Protein AF-A0A7V0JVZ4-F1 (afdb_monomer_lite)

Radius of gyration: 36.88 Å; chains: 1; bounding box: 82×74×101 Å

Foldseek 3Di:
DDDDDDDDPDDDDPDDDDPDDPPPDPCVVVVVVVVVVVVVVVCVVVVVVVVCCCVPPVVVVVVVVVVQQADPVGGNGCVSVVVQCPDQQAAQPVCVPPDDDDRHPPVVVVVCCVVVVCVVVVVVVVVVVVLVPDDPPVSVVVVVVVVVVVPPDPVVVD

Secondary structure (DSSP, 8-state):
--PPP--------------------THHHHHHHHHHHHHHHHHHHHHHHHHHHIIIIIHHHHHHHHHHTEETTEE-TTHHHHHHHH-TTT--TTTTTTSSSPS-HHHHHHHHHHHHHHHHHHHHHHHHHHHHHS-HHHHHHHHHHHHHHHHS-HHHH-

Structure (mmCIF, N/CA/C/O backbone):
data_AF-A0A7V0JVZ4-F1
#
_entry.id   AF-A0A7V0JVZ4-F1
#
loop_
_atom_site.group_PDB
_atom_site.id
_atom_site.type_symbol
_atom_site.label_atom_id
_atom_site.label_alt_id
_atom_site.label_comp_id
_atom_site.label_asym_id
_atom_site.label_entity_id
_atom_site.label_seq_id
_atom_site.pdbx_PDB_ins_code
_atom_site.Cartn_x
_atom_site.Cartn_y
_atom_site.Cartn_z
_atom_site.occupancy
_atom_site.B_iso_or_equiv
_atom_site.auth_seq_id
_atom_site.auth_comp_id
_atom_site.auth_asym_id
_atom_site.auth_atom_id
_atom_site.pdbx_PDB_model_num
ATOM 1 N N . MET A 1 1 ? -49.774 -48.752 69.240 1.00 48.88 1 MET A N 1
ATOM 2 C CA . MET A 1 1 ? -50.622 -49.301 68.158 1.00 48.88 1 MET A CA 1
ATOM 3 C C . MET A 1 1 ? -51.038 -48.189 67.201 1.00 48.88 1 MET A C 1
ATOM 5 O O . MET A 1 1 ? -51.925 -47.423 67.544 1.00 48.88 1 MET A O 1
ATOM 9 N N . ARG A 1 2 ? -50.388 -48.091 66.037 1.00 45.22 2 ARG A N 1
ATOM 10 C CA . ARG A 1 2 ? -50.986 -47.899 64.697 1.00 45.22 2 ARG A CA 1
ATOM 11 C C . ARG A 1 2 ? -49.843 -47.654 63.715 1.00 45.22 2 ARG A C 1
ATOM 13 O O . ARG A 1 2 ? -49.274 -46.575 63.644 1.00 45.22 2 ARG A O 1
ATOM 20 N N . SER A 1 3 ? -49.475 -48.732 63.043 1.00 49.38 3 SER A N 1
ATOM 21 C CA . SER A 1 3 ? -48.613 -48.772 61.874 1.00 49.38 3 SER A CA 1
ATOM 22 C C . SER A 1 3 ? -49.303 -48.070 60.703 1.00 49.38 3 SER A C 1
ATOM 24 O O . SER A 1 3 ? -50.450 -48.373 60.377 1.00 49.38 3 SER A O 1
ATOM 26 N N . SER A 1 4 ? -48.599 -47.145 60.060 1.00 59.34 4 SER A N 1
ATOM 27 C CA . SER A 1 4 ? -48.979 -46.597 58.757 1.00 59.34 4 SER A CA 1
ATOM 28 C C . SER A 1 4 ? -48.454 -47.531 57.666 1.00 59.34 4 SER A C 1
ATOM 30 O O . SER A 1 4 ? -47.242 -47.754 57.632 1.00 59.34 4 SER A O 1
ATOM 32 N N . PRO A 1 5 ? -49.277 -48.064 56.746 1.00 58.03 5 PRO A N 1
ATOM 33 C CA . PRO A 1 5 ? -48.745 -48.651 55.534 1.00 58.03 5 PRO A CA 1
ATOM 34 C C . PRO A 1 5 ? -48.637 -47.569 54.457 1.00 58.03 5 PRO A C 1
ATOM 36 O O . PRO A 1 5 ? -49.610 -46.906 54.093 1.00 58.03 5 PRO A O 1
ATOM 39 N N . ILE A 1 6 ? -47.420 -47.415 53.944 1.00 57.03 6 ILE A N 1
ATOM 40 C CA . ILE A 1 6 ? -47.119 -46.742 52.684 1.00 57.03 6 ILE A CA 1
ATOM 41 C C . ILE A 1 6 ? -47.899 -47.465 51.580 1.00 57.03 6 ILE A C 1
ATOM 43 O O . ILE A 1 6 ? -47.650 -48.637 51.302 1.00 57.03 6 ILE A O 1
ATOM 47 N N . ARG A 1 7 ? -48.859 -46.775 50.959 1.00 54.94 7 ARG A N 1
ATOM 48 C CA . ARG A 1 7 ? -49.568 -47.276 49.779 1.00 54.94 7 ARG A CA 1
ATOM 49 C C . ARG A 1 7 ? -48.794 -46.856 48.536 1.00 54.94 7 ARG A C 1
ATOM 51 O O . ARG A 1 7 ? -48.915 -45.726 48.076 1.00 54.94 7 ARG A O 1
ATOM 58 N N . ALA A 1 8 ? -47.991 -47.778 48.020 1.00 56.44 8 ALA A N 1
ATOM 59 C CA . ALA A 1 8 ? -47.482 -47.711 46.661 1.00 56.44 8 ALA A CA 1
ATOM 60 C C . ALA A 1 8 ? -48.662 -47.900 45.693 1.00 56.44 8 ALA A C 1
ATOM 62 O O . ALA A 1 8 ? -49.255 -48.976 45.641 1.00 56.44 8 ALA A O 1
ATOM 63 N N . ASP A 1 9 ? -49.020 -46.849 44.960 1.00 50.59 9 ASP A N 1
ATOM 64 C CA . ASP A 1 9 ? -49.838 -46.964 43.755 1.00 50.59 9 ASP A CA 1
ATOM 65 C C . ASP A 1 9 ? -48.896 -46.998 42.555 1.00 50.59 9 ASP A C 1
ATOM 67 O O . ASP A 1 9 ? -48.356 -45.984 42.116 1.00 50.59 9 ASP A O 1
ATOM 71 N N . ASN A 1 10 ? -48.635 -48.211 42.089 1.00 55.97 10 ASN A N 1
ATOM 72 C CA . ASN A 1 10 ? -47.976 -48.464 40.827 1.00 55.97 10 ASN A CA 1
ATOM 73 C C . ASN A 1 10 ? -48.519 -49.796 40.321 1.00 55.97 10 ASN A C 1
ATOM 75 O O . ASN A 1 10 ? -48.003 -50.833 40.712 1.00 55.97 10 ASN A O 1
ATOM 79 N N . THR A 1 11 ? -49.584 -49.762 39.515 1.00 55.91 11 THR A N 1
ATOM 80 C CA . THR A 1 11 ? -49.761 -50.617 38.322 1.00 55.91 11 THR A CA 1
ATOM 81 C C . THR A 1 11 ? -51.180 -50.492 37.781 1.00 55.91 11 THR A C 1
ATOM 83 O O . THR A 1 11 ? -52.103 -51.187 38.195 1.00 55.91 11 THR A O 1
ATOM 86 N N . GLY A 1 12 ? -51.325 -49.641 36.772 1.00 46.97 12 GLY A N 1
ATOM 87 C CA . GLY A 1 12 ? -52.496 -49.575 35.908 1.00 46.97 12 GLY A CA 1
ATOM 88 C C . GLY A 1 12 ? -52.038 -49.285 34.490 1.00 46.97 12 GLY A C 1
ATOM 89 O O . GLY A 1 12 ? -52.200 -48.177 33.989 1.00 46.97 12 GLY A O 1
ATOM 90 N N . ILE A 1 13 ? -51.385 -50.276 33.879 1.00 55.19 13 ILE A N 1
ATOM 91 C CA . ILE A 1 13 ? -50.879 -50.263 32.506 1.00 55.19 13 ILE A CA 1
ATOM 92 C C . ILE A 1 13 ? -52.021 -49.894 31.548 1.00 55.19 13 ILE A C 1
ATOM 94 O O . ILE A 1 13 ? -52.821 -50.737 31.143 1.00 55.19 13 ILE A O 1
ATOM 98 N N . ARG A 1 14 ? -52.083 -48.620 31.143 1.00 51.41 14 ARG A N 1
ATOM 99 C CA . ARG A 1 14 ? -52.883 -48.191 29.993 1.00 51.41 14 ARG A CA 1
ATOM 100 C C . ARG A 1 14 ? -52.130 -48.528 28.712 1.00 51.41 14 ARG A C 1
ATOM 102 O O . ARG A 1 14 ? -51.315 -47.770 28.194 1.00 51.41 14 ARG A O 1
ATOM 109 N N . LYS A 1 15 ? -52.431 -49.735 28.246 1.00 57.62 15 LYS A N 1
ATOM 110 C CA . LYS A 1 15 ? -52.206 -50.272 26.906 1.00 57.62 15 LYS A CA 1
ATOM 111 C C . LYS A 1 15 ? -52.746 -49.293 25.852 1.00 57.62 15 LYS A C 1
ATOM 113 O O . LYS A 1 15 ? -53.913 -48.919 25.906 1.00 57.62 15 LYS A O 1
ATOM 118 N N . GLY A 1 16 ? -51.898 -48.935 24.886 1.00 52.81 16 GLY A N 1
ATOM 119 C CA . GLY A 1 16 ? -52.304 -48.299 23.629 1.00 52.81 16 GLY A CA 1
ATOM 120 C C . GLY A 1 16 ? -51.728 -46.903 23.385 1.00 52.81 16 GLY A C 1
ATOM 121 O O . GLY A 1 16 ? -52.445 -45.915 23.489 1.00 52.81 16 GLY A O 1
ATOM 122 N N . ARG A 1 17 ? -50.464 -46.815 22.950 1.00 51.16 17 ARG A N 1
ATOM 123 C CA . ARG A 1 17 ? -50.066 -45.745 22.022 1.00 51.16 17 ARG A CA 1
ATOM 124 C C . ARG A 1 17 ? -49.886 -46.364 20.641 1.00 51.16 17 ARG A C 1
ATOM 126 O O . ARG A 1 17 ? -49.053 -47.264 20.507 1.00 51.16 17 ARG A O 1
ATOM 133 N N . PRO A 1 18 ? -50.664 -45.945 19.632 1.00 49.75 18 PRO A N 1
ATOM 134 C CA . PRO A 1 18 ? -50.449 -46.410 18.280 1.00 49.75 18 PRO A CA 1
ATOM 135 C C . PRO A 1 18 ? -49.067 -45.963 17.804 1.00 49.75 18 PRO A C 1
ATOM 137 O O . PRO A 1 18 ? -48.603 -44.856 18.080 1.00 49.75 18 PRO A O 1
ATOM 140 N N . ARG 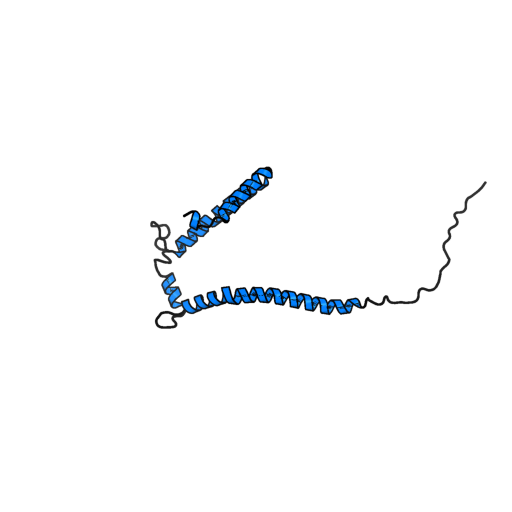A 1 19 ? -48.429 -46.878 17.078 1.00 58.69 19 ARG A N 1
ATOM 141 C CA . ARG A 1 19 ? -47.305 -46.632 16.185 1.00 58.69 19 ARG A CA 1
ATOM 142 C C . ARG A 1 19 ? -47.684 -45.489 15.241 1.00 58.69 19 ARG A C 1
ATOM 144 O O . ARG A 1 19 ? -48.387 -45.702 14.263 1.00 58.69 19 ARG A O 1
ATOM 151 N N . GLY A 1 20 ? -47.237 -44.285 15.558 1.00 50.31 20 GLY A N 1
ATOM 152 C CA . GLY A 1 20 ? -47.281 -43.135 14.669 1.00 50.31 20 GLY A CA 1
ATOM 153 C C . GLY A 1 20 ? -45.868 -42.602 14.573 1.00 50.31 20 GLY A C 1
ATOM 154 O O . GLY A 1 20 ? -45.421 -41.896 15.474 1.00 50.31 20 GLY A O 1
ATOM 155 N N . GLY A 1 21 ? -45.139 -42.989 13.524 1.00 54.34 21 GLY A N 1
ATOM 156 C CA . GLY A 1 21 ? -43.925 -42.270 13.162 1.00 54.34 21 GLY A CA 1
ATOM 157 C C . GLY A 1 21 ? -44.297 -40.800 13.020 1.00 54.34 21 GLY A C 1
ATOM 158 O O . GLY A 1 21 ? -45.252 -40.488 12.307 1.00 54.34 21 GLY A O 1
ATOM 159 N N . LEU A 1 22 ? -43.606 -39.919 13.750 1.00 64.69 22 LEU A N 1
ATOM 160 C CA . LEU A 1 22 ? -43.782 -38.481 13.583 1.00 64.69 22 LEU A CA 1
ATOM 161 C C . LEU A 1 22 ? -43.690 -38.180 12.079 1.00 64.69 22 LEU A C 1
ATOM 163 O O . LEU A 1 22 ? -42.663 -38.518 11.478 1.00 64.69 22 LEU A O 1
ATOM 167 N N . PRO A 1 23 ? -44.708 -37.569 11.449 1.00 58.31 23 PRO A N 1
ATOM 168 C CA . PRO A 1 23 ? -44.543 -37.098 10.091 1.00 58.31 23 PRO A CA 1
ATOM 169 C C . PRO A 1 23 ? -43.473 -36.013 10.159 1.00 58.31 23 PRO A C 1
ATOM 171 O O . PRO A 1 23 ? -43.669 -34.963 10.772 1.00 58.31 23 PRO A O 1
ATOM 174 N N . LEU A 1 24 ? -42.300 -36.301 9.594 1.00 66.62 24 LEU A N 1
ATOM 175 C CA . LEU A 1 24 ? -41.255 -35.301 9.433 1.00 66.62 24 LEU A CA 1
ATOM 176 C C . LEU A 1 24 ? -41.896 -34.068 8.772 1.00 66.62 24 LEU A C 1
ATOM 178 O O . LEU A 1 24 ? -42.562 -34.218 7.742 1.00 66.62 24 LEU A O 1
ATOM 182 N N . PRO A 1 25 ? -41.748 -32.864 9.351 1.00 66.00 25 PRO A N 1
ATOM 183 C CA . PRO A 1 25 ? -42.461 -31.688 8.884 1.00 66.00 25 PRO A CA 1
ATOM 184 C C . PRO A 1 25 ? -42.164 -31.414 7.405 1.00 66.00 25 PRO A C 1
ATOM 186 O O . PRO A 1 25 ? -41.008 -31.460 6.960 1.00 66.00 25 PRO A O 1
ATOM 189 N N . PHE A 1 26 ? -43.213 -31.082 6.645 1.00 59.09 26 PHE A N 1
ATOM 190 C CA . PHE A 1 26 ? -43.148 -30.804 5.202 1.00 59.09 26 PHE A CA 1
ATOM 191 C C . PHE A 1 26 ? -42.146 -29.681 4.842 1.00 59.09 26 PHE A C 1
ATOM 193 O O . PHE A 1 26 ? -41.631 -29.622 3.724 1.00 59.09 26 PHE A O 1
ATOM 200 N N . TRP A 1 27 ? -41.796 -28.845 5.824 1.00 57.00 27 TRP A N 1
ATOM 201 C CA . TRP A 1 27 ? -40.790 -27.782 5.761 1.00 57.00 27 TRP A CA 1
ATOM 202 C C . TRP A 1 27 ? -39.379 -28.260 5.379 1.00 57.00 27 TRP A C 1
ATOM 204 O O . TRP A 1 27 ? -38.564 -27.475 4.891 1.00 57.00 27 TRP A O 1
ATOM 214 N N . THR A 1 28 ? -39.070 -29.550 5.535 1.00 60.72 28 THR A N 1
ATOM 215 C CA . THR A 1 28 ? -37.755 -30.105 5.164 1.00 60.72 28 THR A CA 1
ATOM 216 C C . THR A 1 28 ? -37.473 -30.053 3.655 1.00 60.72 28 THR A C 1
ATOM 218 O O . THR A 1 28 ? -36.306 -29.978 3.265 1.00 60.72 28 THR A O 1
ATOM 221 N N . ARG A 1 29 ? -38.507 -29.999 2.795 1.00 55.62 29 ARG A N 1
ATOM 222 C CA . ARG A 1 29 ? -38.338 -29.841 1.333 1.00 55.62 29 ARG A CA 1
ATOM 223 C C . ARG A 1 29 ? -38.170 -28.385 0.890 1.00 55.62 29 ARG A C 1
ATOM 225 O O . ARG A 1 29 ? -37.417 -28.131 -0.048 1.00 55.62 29 ARG A O 1
ATOM 232 N N . LEU A 1 30 ? -38.780 -27.427 1.590 1.00 56.09 30 LEU A N 1
ATOM 233 C CA . LEU A 1 30 ? -38.636 -25.988 1.302 1.00 56.09 30 LEU A CA 1
ATOM 234 C C . LEU A 1 30 ? -37.228 -25.461 1.631 1.00 56.09 30 LEU A C 1
ATOM 236 O O . LEU A 1 30 ? -36.723 -24.559 0.967 1.00 56.09 30 LEU A O 1
ATOM 240 N N . ARG A 1 31 ? -36.533 -26.103 2.575 1.00 57.25 31 ARG A N 1
ATOM 241 C CA . ARG A 1 31 ? -35.189 -25.706 3.023 1.00 57.25 31 ARG A CA 1
ATOM 242 C C . ARG A 1 31 ? -34.071 -25.948 1.992 1.00 57.25 31 ARG A C 1
ATOM 244 O O . ARG A 1 31 ? -32.999 -25.360 2.114 1.00 57.25 31 ARG A O 1
ATOM 251 N N . ARG A 1 32 ? -34.281 -26.805 0.979 1.00 58.09 32 ARG A N 1
ATOM 252 C CA . ARG A 1 32 ? -33.296 -27.025 -0.107 1.00 58.09 32 ARG A CA 1
ATOM 253 C C . ARG A 1 32 ? -33.371 -25.973 -1.218 1.00 58.09 32 ARG A C 1
ATOM 255 O O . ARG A 1 32 ? -32.325 -25.661 -1.779 1.00 58.09 32 ARG A O 1
ATOM 262 N N . ARG A 1 33 ? -34.560 -25.437 -1.535 1.00 56.34 33 ARG A N 1
ATOM 263 C CA . ARG A 1 33 ? -34.705 -24.318 -2.490 1.00 56.34 33 ARG A CA 1
ATOM 264 C C . ARG A 1 33 ? -34.217 -23.009 -1.878 1.00 56.34 33 ARG A C 1
ATOM 266 O O . ARG A 1 33 ? -33.361 -22.379 -2.483 1.00 56.34 33 ARG A O 1
ATOM 273 N N . ALA A 1 34 ? -34.629 -22.719 -0.642 1.00 61.09 34 ALA A N 1
ATOM 274 C CA . ALA A 1 34 ? -34.194 -21.528 0.091 1.00 61.09 34 ALA A CA 1
ATOM 275 C C . ALA A 1 34 ? -32.659 -21.409 0.159 1.00 61.09 34 ALA A C 1
ATOM 277 O O . ALA A 1 34 ? -32.101 -20.375 -0.177 1.00 61.09 34 ALA A O 1
ATOM 278 N N . ARG A 1 35 ? -31.951 -22.512 0.448 1.00 66.62 35 ARG A N 1
ATOM 279 C CA . ARG A 1 35 ? -30.481 -22.504 0.484 1.00 66.62 35 ARG A CA 1
ATOM 280 C C . ARG A 1 35 ? -29.857 -22.196 -0.884 1.00 66.62 35 ARG A C 1
ATOM 282 O O . ARG A 1 35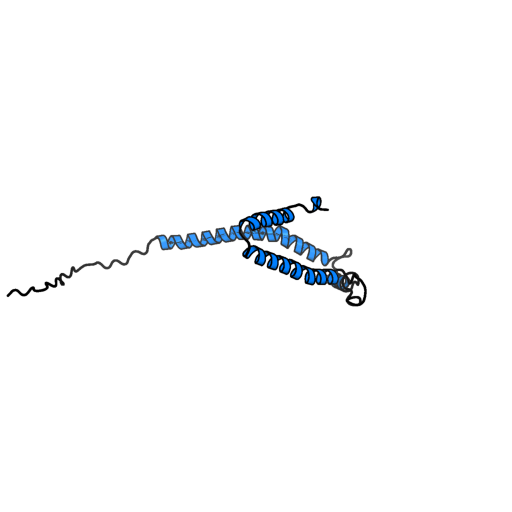 ? -28.871 -21.480 -0.946 1.00 66.62 35 ARG A O 1
ATOM 289 N N . LYS A 1 36 ? -30.394 -22.739 -1.986 1.00 70.62 36 LYS A N 1
ATOM 290 C CA . LYS A 1 36 ? -29.870 -22.457 -3.337 1.00 70.62 36 LYS A CA 1
ATOM 291 C C . LYS A 1 36 ? -30.121 -21.006 -3.750 1.00 70.62 36 LYS A C 1
ATOM 293 O O . LYS A 1 36 ? -29.243 -20.407 -4.355 1.00 70.62 36 LYS A O 1
ATOM 298 N N . GLU A 1 37 ? -31.281 -20.455 -3.408 1.00 78.62 37 GLU A N 1
ATOM 299 C CA . GLU A 1 37 ? -31.631 -19.056 -3.681 1.00 78.62 37 GLU A CA 1
ATOM 300 C C . GLU A 1 37 ? -30.742 -18.085 -2.891 1.00 78.62 37 GLU A C 1
ATOM 302 O O . GLU A 1 37 ? -30.236 -17.125 -3.467 1.00 78.62 37 GLU A O 1
ATOM 307 N N . GLU A 1 38 ? -30.443 -18.391 -1.625 1.00 80.62 38 GLU A N 1
ATOM 308 C CA . GLU A 1 38 ? -29.476 -17.642 -0.807 1.00 80.62 38 GLU A CA 1
ATOM 309 C C . GLU A 1 38 ? -28.072 -17.633 -1.435 1.00 80.62 38 GLU A C 1
ATOM 311 O O . GLU A 1 38 ? -27.440 -16.581 -1.525 1.00 80.62 38 GLU A O 1
ATOM 316 N N . TRP A 1 39 ? -27.591 -18.783 -1.926 1.00 85.62 39 TRP A N 1
ATOM 317 C CA . TRP A 1 39 ? -26.298 -18.858 -2.616 1.00 85.62 39 TRP A CA 1
ATOM 318 C C . TRP A 1 39 ? -26.294 -18.058 -3.919 1.00 85.62 39 TRP A C 1
ATOM 320 O O . TRP A 1 39 ? -25.328 -17.351 -4.186 1.00 85.62 39 TRP A O 1
ATOM 330 N N . VAL A 1 40 ? -27.362 -18.126 -4.717 1.00 89.00 40 VAL A N 1
ATOM 331 C CA . VAL A 1 40 ? -27.466 -17.353 -5.965 1.00 89.00 40 VAL A CA 1
ATOM 332 C C . VAL A 1 40 ? -27.474 -15.853 -5.679 1.00 89.00 40 VAL A C 1
ATOM 334 O O . VAL A 1 40 ? -26.760 -15.115 -6.351 1.00 89.00 40 VAL A O 1
ATOM 337 N N . ALA A 1 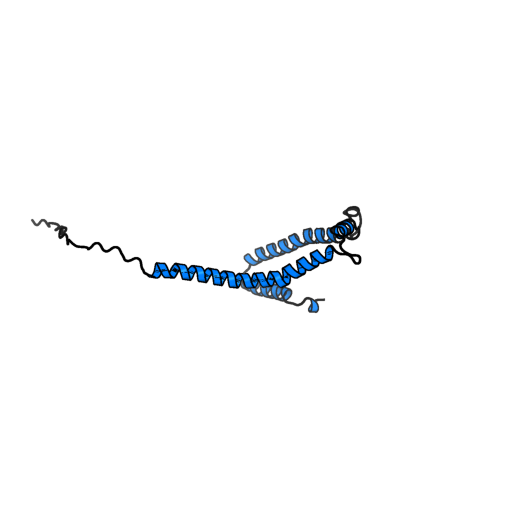41 ? -28.209 -15.400 -4.661 1.00 88.75 41 ALA A N 1
ATOM 338 C CA . ALA A 1 41 ? -28.219 -13.997 -4.255 1.00 88.75 41 ALA A CA 1
ATOM 339 C C . ALA A 1 41 ? -26.840 -13.529 -3.755 1.00 88.75 41 ALA A C 1
ATOM 341 O O . ALA A 1 41 ? -26.362 -12.471 -4.165 1.00 88.75 41 ALA A O 1
ATOM 342 N N . ALA A 1 42 ? -26.164 -14.339 -2.933 1.00 90.00 42 ALA A N 1
ATOM 343 C CA . ALA A 1 42 ? -24.812 -14.047 -2.458 1.00 90.00 42 ALA A CA 1
ATOM 344 C C . ALA A 1 42 ? -23.799 -13.976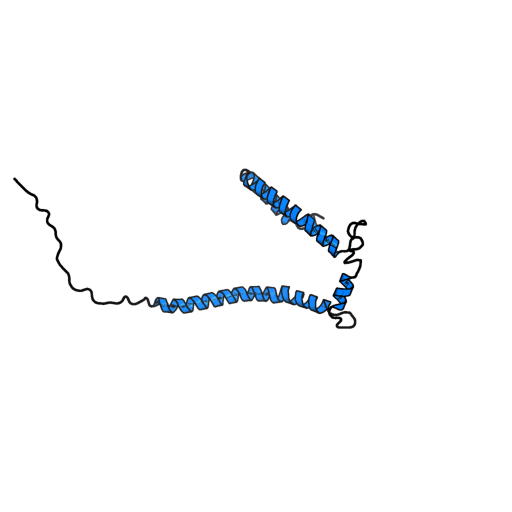 -3.612 1.00 90.00 42 ALA A C 1
ATOM 346 O O . ALA A 1 42 ? -23.002 -13.039 -3.678 1.00 90.00 42 ALA A O 1
ATOM 347 N N . PHE A 1 43 ? -23.857 -14.922 -4.555 1.00 94.12 43 PHE A N 1
ATOM 348 C CA . PHE A 1 43 ? -23.001 -14.909 -5.740 1.00 94.12 43 PHE A CA 1
ATOM 349 C C . PHE A 1 43 ? -23.325 -13.753 -6.679 1.00 94.12 43 PHE A C 1
ATOM 351 O O . PHE A 1 43 ? -22.394 -13.179 -7.220 1.00 94.12 43 PHE A O 1
ATOM 358 N N . ALA A 1 44 ? -24.590 -13.370 -6.857 1.00 93.06 44 ALA A N 1
ATOM 359 C CA . ALA A 1 44 ? -24.958 -12.221 -7.684 1.00 93.06 44 ALA A CA 1
ATOM 360 C C . ALA A 1 44 ? -24.423 -10.906 -7.094 1.00 93.06 44 ALA A C 1
ATOM 362 O O . ALA A 1 44 ? -23.849 -10.090 -7.816 1.00 93.06 44 ALA A O 1
ATOM 363 N N . PHE A 1 45 ? -24.544 -10.728 -5.775 1.00 93.50 45 PHE A N 1
ATOM 364 C CA . PHE A 1 45 ? -24.002 -9.563 -5.074 1.00 93.50 45 PHE A CA 1
ATOM 365 C C . PHE A 1 45 ? -22.468 -9.516 -5.145 1.00 93.50 45 PHE A C 1
ATOM 367 O O . PHE A 1 45 ? -21.886 -8.485 -5.484 1.00 93.50 45 PHE A O 1
ATOM 374 N N . LEU A 1 46 ? -21.809 -10.652 -4.895 1.00 95.69 46 LEU A N 1
ATOM 375 C CA . LEU A 1 46 ? -20.356 -10.768 -4.999 1.00 95.69 46 LEU A CA 1
ATOM 376 C C . LEU A 1 46 ? -19.871 -10.565 -6.441 1.00 95.69 46 LEU A C 1
ATOM 378 O O . LEU A 1 46 ? -18.891 -9.860 -6.663 1.00 95.69 46 LEU A O 1
ATOM 382 N N . ALA A 1 47 ? -20.562 -11.151 -7.420 1.00 95.44 47 ALA A N 1
ATOM 383 C CA . ALA A 1 47 ? -20.225 -11.051 -8.834 1.00 95.44 47 ALA A CA 1
ATOM 384 C C . ALA A 1 47 ? -20.297 -9.609 -9.325 1.00 95.44 47 ALA A C 1
ATOM 386 O O . ALA A 1 47 ? -19.431 -9.212 -10.094 1.00 95.44 47 ALA A O 1
ATOM 387 N N . LEU A 1 48 ? -21.259 -8.807 -8.854 1.00 94.75 48 LEU A N 1
ATOM 388 C CA . LEU A 1 48 ? -21.315 -7.386 -9.192 1.00 94.75 48 LEU A CA 1
ATOM 389 C C . LEU A 1 48 ? -20.070 -6.641 -8.688 1.00 94.75 48 LEU A C 1
ATOM 391 O O . LEU A 1 48 ? -19.444 -5.909 -9.452 1.00 94.75 48 LEU A O 1
ATOM 395 N N . GLY A 1 49 ? -19.667 -6.871 -7.434 1.00 95.25 49 GLY A N 1
ATOM 396 C CA . GLY A 1 49 ? -18.442 -6.288 -6.878 1.00 95.25 49 GLY A CA 1
ATOM 397 C C . GLY A 1 49 ? -17.185 -6.737 -7.630 1.00 95.25 49 GLY A C 1
ATOM 398 O O . GLY A 1 49 ? -16.355 -5.910 -8.007 1.00 95.25 49 GLY A O 1
ATOM 399 N N . LEU A 1 50 ? -17.071 -8.036 -7.919 1.00 96.69 50 LEU A N 1
ATOM 400 C CA . LEU A 1 50 ? -15.957 -8.584 -8.695 1.00 96.69 50 LEU A CA 1
ATOM 401 C C . LEU A 1 50 ? -15.932 -8.055 -10.127 1.00 96.69 50 LEU A C 1
ATOM 403 O O . LEU A 1 50 ? -14.852 -7.794 -10.644 1.00 96.69 50 LEU A O 1
ATOM 407 N N . LEU A 1 51 ? -17.090 -7.876 -10.759 1.00 97.00 51 LEU A N 1
ATOM 408 C CA . LEU A 1 51 ? -17.197 -7.334 -12.109 1.00 97.00 51 LEU A CA 1
ATOM 409 C C . LEU A 1 51 ? -16.704 -5.889 -12.149 1.00 97.00 51 LEU A C 1
ATOM 411 O O . LEU A 1 51 ? -15.940 -5.535 -13.044 1.00 97.00 51 LEU A O 1
ATOM 415 N N . LEU A 1 52 ? -17.070 -5.073 -11.156 1.00 96.06 52 LEU A N 1
ATOM 416 C CA . LEU A 1 52 ? -16.563 -3.706 -11.044 1.00 96.06 52 LEU A CA 1
ATOM 417 C C . LEU A 1 52 ? -15.045 -3.685 -10.829 1.00 96.06 52 LEU A C 1
ATOM 419 O O . LEU A 1 52 ? -14.348 -2.941 -11.515 1.00 96.06 52 LEU A O 1
ATOM 423 N N . ILE A 1 53 ? -14.511 -4.534 -9.946 1.00 96.88 53 ILE A N 1
ATOM 424 C CA . ILE A 1 53 ? -13.056 -4.657 -9.744 1.00 96.88 53 ILE A CA 1
ATOM 425 C C . ILE A 1 53 ? -12.370 -5.111 -11.039 1.00 96.88 53 ILE A C 1
ATOM 427 O O . ILE A 1 53 ? -11.356 -4.541 -11.441 1.00 96.88 53 ILE A O 1
ATOM 431 N N . ALA A 1 54 ? -12.926 -6.106 -11.726 1.00 96.69 54 ALA A N 1
ATOM 432 C CA . ALA A 1 54 ? -12.374 -6.615 -12.972 1.00 96.69 54 ALA A CA 1
ATOM 433 C C . ALA A 1 54 ? -12.332 -5.527 -14.056 1.00 96.69 54 ALA A C 1
ATOM 435 O O . ALA A 1 54 ? -11.320 -5.383 -14.739 1.00 96.69 54 ALA A O 1
ATOM 436 N N . LEU A 1 55 ? -13.394 -4.730 -14.180 1.00 97.06 55 LEU A N 1
ATOM 437 C CA . LEU A 1 55 ? -13.520 -3.709 -15.218 1.00 97.06 55 LEU A CA 1
ATOM 438 C C . LEU A 1 55 ? -12.710 -2.439 -14.926 1.00 97.06 55 LEU A C 1
ATOM 440 O O . LEU A 1 55 ? -12.119 -1.870 -15.838 1.00 97.06 55 LEU A O 1
ATOM 444 N N . PHE A 1 56 ? -12.675 -1.983 -13.673 1.00 96.38 56 PHE A N 1
ATOM 445 C CA . PHE A 1 56 ? -12.064 -0.696 -13.320 1.00 96.38 56 PHE A CA 1
ATOM 446 C C . PHE A 1 56 ? -10.662 -0.804 -12.729 1.00 96.38 56 PHE A C 1
ATOM 448 O O . PHE A 1 56 ? -9.932 0.181 -12.742 1.00 96.38 56 PHE A O 1
ATOM 455 N N . VAL A 1 57 ? -10.267 -1.972 -12.224 1.00 95.69 57 VAL A N 1
ATOM 456 C CA . VAL A 1 57 ? -8.934 -2.181 -11.644 1.00 95.69 57 VAL A CA 1
ATOM 457 C C . VAL A 1 57 ? -8.137 -3.138 -12.516 1.00 95.69 57 VAL A C 1
ATOM 459 O O . VAL A 1 57 ? -7.111 -2.758 -13.071 1.00 95.69 57 VAL A O 1
ATOM 462 N N . ILE A 1 58 ? -8.631 -4.363 -12.709 1.00 96.31 58 ILE A N 1
ATOM 463 C CA . ILE A 1 58 ? -7.855 -5.405 -13.395 1.00 96.31 58 ILE A CA 1
ATOM 464 C C . ILE A 1 58 ? -7.655 -5.068 -14.873 1.00 96.31 58 ILE A C 1
ATOM 466 O O . ILE A 1 58 ? -6.531 -5.147 -15.362 1.00 96.31 58 ILE A O 1
ATOM 470 N N . TRP A 1 59 ? -8.704 -4.647 -15.582 1.00 95.44 59 TRP A N 1
ATOM 471 C CA . TRP A 1 59 ? -8.614 -4.285 -16.996 1.00 95.44 59 TRP A CA 1
ATOM 472 C C . TRP A 1 59 ? -7.575 -3.185 -17.281 1.00 95.44 59 TRP A C 1
ATOM 474 O O . TRP A 1 59 ? -6.681 -3.435 -18.095 1.00 95.44 59 TRP A O 1
ATOM 484 N N . PRO A 1 60 ? -7.598 -2.000 -16.628 1.00 95.06 60 PRO A N 1
ATOM 485 C CA . PRO A 1 60 ? -6.558 -1.001 -16.856 1.00 95.06 60 PRO A CA 1
ATOM 486 C C . PRO A 1 60 ? -5.174 -1.472 -16.400 1.00 95.06 60 PRO A C 1
ATOM 488 O O . PRO A 1 60 ? -4.203 -1.179 -17.091 1.00 95.06 60 PRO A O 1
ATOM 491 N N . SER A 1 61 ? -5.049 -2.247 -15.316 1.00 94.06 61 SER A N 1
ATOM 492 C CA . SER A 1 61 ? -3.754 -2.814 -14.906 1.00 94.06 61 SER A CA 1
ATOM 493 C C . SER A 1 61 ? -3.169 -3.746 -15.968 1.00 94.06 61 SER A C 1
ATOM 495 O O . SER A 1 61 ? -2.004 -3.604 -16.338 1.00 94.06 61 SER A O 1
ATOM 497 N N . VAL A 1 62 ? -3.980 -4.657 -16.514 1.00 94.12 62 VAL A N 1
ATOM 498 C CA . VAL A 1 62 ? -3.566 -5.551 -17.605 1.00 94.12 62 VAL A CA 1
ATOM 499 C C . VAL A 1 62 ? -3.226 -4.745 -18.853 1.00 94.12 62 VAL A C 1
ATOM 501 O O . VAL A 1 62 ? -2.221 -5.033 -19.497 1.00 94.12 62 VAL A O 1
ATOM 504 N N . ARG A 1 63 ? -3.993 -3.695 -19.172 1.00 92.25 63 ARG A N 1
ATOM 505 C CA . ARG A 1 63 ? -3.693 -2.804 -20.301 1.00 92.25 63 ARG A CA 1
ATOM 506 C C . ARG A 1 63 ? -2.353 -2.091 -20.128 1.00 92.25 63 ARG A C 1
ATOM 508 O O . ARG A 1 63 ? -1.604 -1.995 -21.094 1.00 92.25 63 ARG A O 1
ATOM 515 N N . THR A 1 64 ? -2.027 -1.627 -18.925 1.00 90.50 64 THR A N 1
ATOM 516 C CA . THR A 1 64 ? -0.728 -1.007 -18.623 1.00 90.50 64 THR A CA 1
ATOM 517 C C . THR A 1 64 ? 0.415 -2.007 -18.774 1.00 90.50 64 THR A C 1
ATOM 519 O O . THR A 1 64 ? 1.424 -1.689 -19.399 1.00 90.50 64 THR A O 1
ATOM 522 N N . ILE A 1 65 ? 0.241 -3.239 -18.282 1.00 88.50 65 ILE A N 1
ATOM 523 C CA . ILE A 1 65 ? 1.232 -4.310 -18.462 1.00 88.50 65 ILE A CA 1
ATOM 524 C C . ILE A 1 65 ? 1.393 -4.633 -19.948 1.00 88.50 65 ILE A C 1
ATOM 526 O O . ILE A 1 65 ? 2.515 -4.719 -20.437 1.00 88.50 65 ILE A O 1
ATOM 530 N N . TRP A 1 66 ? 0.291 -4.745 -20.689 1.00 87.75 66 TRP A N 1
ATOM 531 C CA . TRP A 1 66 ? 0.327 -4.991 -22.126 1.00 87.75 66 TRP A CA 1
ATOM 532 C C . TRP A 1 66 ? 1.100 -3.889 -22.844 1.00 87.75 66 TRP A C 1
ATOM 534 O O . TRP A 1 66 ? 2.058 -4.193 -23.541 1.00 87.75 66 TRP A O 1
ATOM 544 N N . LEU A 1 67 ? 0.761 -2.618 -22.602 1.00 85.56 67 LEU A N 1
ATOM 545 C CA . LEU A 1 67 ? 1.451 -1.460 -23.177 1.00 85.56 67 LEU A CA 1
ATOM 546 C C . LEU A 1 67 ? 2.945 -1.433 -22.836 1.00 85.56 67 LEU A C 1
ATOM 548 O O . LEU A 1 67 ? 3.742 -1.076 -23.696 1.00 85.56 67 LEU A O 1
ATOM 552 N N . SER A 1 68 ? 3.339 -1.861 -21.634 1.00 84.19 68 SER A N 1
ATOM 553 C CA . SER A 1 68 ? 4.751 -1.879 -21.220 1.00 84.19 68 SER A CA 1
ATOM 554 C C . SER A 1 68 ? 5.637 -2.829 -22.043 1.00 84.19 68 SER A C 1
ATOM 556 O O . SER A 1 68 ? 6.858 -2.662 -22.068 1.00 84.19 68 SER A O 1
ATOM 558 N N . LEU A 1 69 ? 5.031 -3.795 -22.748 1.00 86.19 69 LEU A N 1
ATOM 559 C CA . LEU A 1 69 ? 5.711 -4.738 -23.646 1.00 86.19 69 LEU A CA 1
ATOM 560 C C . LEU A 1 69 ? 5.893 -4.196 -25.076 1.00 86.19 69 LEU A C 1
ATOM 562 O O . LEU A 1 69 ? 6.573 -4.831 -25.891 1.00 86.19 69 LEU A O 1
ATOM 566 N N . PHE A 1 70 ? 5.292 -3.049 -25.400 1.00 84.38 70 PHE A N 1
ATOM 567 C CA . PHE A 1 70 ? 5.436 -2.378 -26.692 1.00 84.38 70 PHE A CA 1
ATOM 568 C C . PHE A 1 70 ? 6.317 -1.135 -26.552 1.00 84.38 70 PHE A C 1
ATOM 570 O O . PHE A 1 70 ? 6.387 -0.504 -25.502 1.00 84.38 70 PHE A O 1
ATOM 577 N N . ASN A 1 71 ? 6.993 -0.786 -27.640 1.00 79.38 71 ASN A N 1
ATOM 578 C CA . ASN A 1 71 ? 7.717 0.468 -27.810 1.00 79.38 71 ASN A CA 1
ATOM 579 C C . ASN A 1 71 ? 7.195 1.170 -29.081 1.00 79.38 71 ASN A C 1
ATOM 581 O O . ASN A 1 71 ? 6.413 0.581 -29.829 1.00 79.38 71 ASN A O 1
ATOM 585 N N . GLU A 1 72 ? 7.651 2.386 -29.381 1.00 76.31 72 GLU A N 1
ATOM 586 C CA . GLU A 1 72 ? 7.222 3.190 -30.545 1.00 76.31 72 GLU A CA 1
ATOM 587 C C . GLU A 1 72 ? 7.323 2.443 -31.889 1.00 76.31 72 GLU A C 1
ATOM 589 O O . GLU A 1 72 ? 6.601 2.744 -32.835 1.00 76.31 72 GLU A O 1
ATOM 594 N N . LYS A 1 73 ? 8.210 1.443 -31.971 1.00 75.81 73 LYS A N 1
ATOM 595 C CA . LYS A 1 73 ? 8.484 0.644 -33.176 1.00 75.81 73 LYS A CA 1
ATOM 596 C C . LYS A 1 73 ? 7.789 -0.727 -33.202 1.00 75.81 73 LYS A C 1
ATOM 598 O O . LYS A 1 73 ? 7.945 -1.448 -34.183 1.00 75.81 73 LYS A O 1
ATOM 603 N N . GLY A 1 74 ? 7.055 -1.110 -32.151 1.00 76.19 74 GLY A N 1
ATOM 604 C CA . GLY A 1 74 ? 6.341 -2.393 -32.063 1.00 76.19 74 GLY A CA 1
ATOM 605 C C . GLY A 1 74 ? 6.622 -3.200 -30.788 1.00 76.19 74 GLY A C 1
ATOM 606 O O . GLY A 1 74 ? 7.106 -2.670 -29.789 1.00 76.19 74 GLY A O 1
ATOM 607 N N . PHE A 1 75 ? 6.286 -4.494 -30.807 1.00 83.19 75 PHE A N 1
ATOM 608 C CA . PHE A 1 75 ? 6.430 -5.398 -29.658 1.00 83.19 75 PHE A CA 1
ATOM 609 C C . PHE A 1 75 ? 7.907 -5.684 -29.350 1.00 83.19 75 PHE A C 1
ATOM 611 O O . PHE A 1 75 ? 8.627 -6.234 -30.182 1.00 83.19 75 PHE A O 1
ATOM 618 N N . VAL A 1 76 ? 8.354 -5.329 -28.143 1.00 80.44 76 VAL A N 1
ATOM 619 C CA . VAL A 1 76 ? 9.741 -5.518 -27.673 1.00 80.44 76 VAL A CA 1
ATOM 620 C C . VAL A 1 76 ? 9.852 -6.543 -26.539 1.00 80.44 76 VAL A C 1
ATOM 622 O O . VAL A 1 76 ? 10.959 -6.857 -26.093 1.00 80.44 76 VAL A O 1
ATOM 625 N N . GLY A 1 77 ? 8.722 -7.088 -26.076 1.00 82.50 77 GLY A N 1
ATOM 626 C CA . GLY A 1 77 ? 8.671 -8.082 -25.006 1.00 82.50 77 GLY A CA 1
ATOM 627 C C . GLY A 1 77 ? 9.293 -7.564 -23.705 1.00 82.50 77 GLY A C 1
ATOM 628 O O . GLY A 1 77 ? 9.106 -6.409 -23.328 1.00 82.50 77 GLY A O 1
ATOM 629 N N . LEU A 1 78 ? 10.074 -8.409 -23.021 1.00 81.50 78 LEU A N 1
ATOM 630 C CA . LEU A 1 78 ? 10.714 -8.055 -21.745 1.00 81.50 78 LEU A CA 1
ATOM 631 C C . LEU A 1 78 ? 11.964 -7.170 -21.885 1.00 81.50 78 LEU A C 1
ATOM 633 O O . LEU A 1 78 ? 12.551 -6.774 -20.877 1.00 81.50 78 LEU A O 1
ATOM 637 N N . LYS A 1 79 ? 12.383 -6.833 -23.110 1.00 77.56 79 LYS A N 1
ATOM 638 C CA . LYS A 1 79 ? 13.586 -6.020 -23.333 1.00 77.56 79 LYS A CA 1
ATOM 639 C C . LYS A 1 79 ? 13.476 -4.645 -22.669 1.00 77.56 79 LYS A C 1
ATOM 641 O O . LYS A 1 79 ? 14.464 -4.162 -22.130 1.00 77.56 79 LYS A O 1
ATOM 646 N N . ASN A 1 80 ? 12.272 -4.067 -22.645 1.00 79.31 80 ASN A N 1
ATOM 647 C CA . ASN A 1 80 ? 12.001 -2.792 -21.982 1.00 79.31 80 ASN A CA 1
ATOM 648 C C . ASN A 1 80 ? 12.332 -2.857 -20.479 1.00 79.31 80 ASN A C 1
ATOM 650 O O . ASN A 1 80 ? 13.086 -2.041 -19.964 1.00 79.31 80 ASN A O 1
ATOM 654 N N . PHE A 1 81 ? 11.876 -3.908 -19.794 1.00 78.12 81 PHE A N 1
ATOM 655 C CA . PHE A 1 81 ? 12.164 -4.128 -18.375 1.00 78.12 81 PHE A CA 1
ATOM 656 C C . PHE A 1 81 ? 13.654 -4.332 -18.097 1.00 78.12 81 PHE A C 1
ATOM 658 O O . PHE A 1 81 ? 14.171 -3.799 -17.120 1.00 78.12 81 PHE A O 1
ATOM 665 N N . TRP A 1 82 ? 14.357 -5.080 -18.954 1.00 73.19 82 TRP A N 1
ATOM 666 C CA . TRP A 1 82 ? 15.792 -5.309 -18.779 1.00 73.19 82 TRP A CA 1
ATOM 667 C C . TRP A 1 82 ? 16.600 -4.016 -18.899 1.00 73.19 82 TRP A C 1
ATOM 669 O O . TRP A 1 82 ? 17.479 -3.767 -18.075 1.00 73.19 82 TRP A O 1
ATOM 679 N N . THR A 1 83 ? 16.272 -3.182 -19.889 1.00 73.56 83 THR A N 1
ATOM 680 C CA . THR A 1 83 ? 16.893 -1.866 -20.075 1.00 73.56 83 THR A CA 1
ATOM 681 C C . THR A 1 83 ? 16.612 -0.945 -18.891 1.00 73.56 83 THR A C 1
ATOM 683 O O . THR A 1 83 ? 17.547 -0.336 -18.388 1.00 73.56 83 THR A O 1
ATOM 686 N N . LEU A 1 84 ? 15.376 -0.913 -18.383 1.00 71.00 84 LEU A N 1
ATOM 687 C CA . LEU A 1 84 ? 15.008 -0.108 -17.213 1.00 71.00 84 LEU A CA 1
ATOM 688 C C . LEU A 1 84 ? 15.735 -0.557 -15.935 1.00 71.00 84 LEU A C 1
ATOM 690 O O . LEU A 1 84 ? 16.200 0.270 -15.164 1.00 71.00 84 LEU A O 1
ATOM 694 N N . LEU A 1 85 ? 15.879 -1.863 -15.701 1.00 70.75 85 LEU A N 1
ATOM 695 C CA . LEU A 1 85 ? 16.577 -2.375 -14.513 1.00 70.75 85 LEU A CA 1
ATOM 696 C C . LEU A 1 85 ? 18.101 -2.204 -14.569 1.00 70.75 85 LEU A C 1
ATOM 698 O O . LEU A 1 85 ? 18.749 -2.261 -13.529 1.00 70.75 85 LEU A O 1
ATOM 702 N N . HIS A 1 86 ? 18.671 -2.023 -15.762 1.00 68.31 86 HIS A N 1
ATOM 703 C CA . HIS A 1 86 ? 20.096 -1.723 -15.945 1.00 68.31 86 HIS A CA 1
ATOM 704 C C . HIS A 1 86 ? 20.382 -0.223 -16.023 1.00 68.31 86 HIS A C 1
ATOM 706 O O . HIS A 1 86 ? 21.550 0.172 -16.072 1.00 68.31 86 HIS A O 1
ATOM 712 N N . ASP A 1 87 ? 19.339 0.606 -16.043 1.00 70.81 87 ASP A N 1
ATOM 713 C CA . ASP A 1 87 ? 19.497 2.045 -16.035 1.00 70.81 87 ASP A CA 1
ATOM 714 C C . ASP A 1 87 ? 19.961 2.512 -14.652 1.00 70.81 87 ASP A C 1
ATOM 716 O O . ASP A 1 87 ? 19.361 2.192 -13.619 1.00 70.81 87 ASP A O 1
ATOM 720 N N . ARG A 1 88 ? 21.044 3.291 -14.635 1.00 61.75 88 ARG A N 1
ATOM 721 C CA . ARG A 1 88 ? 21.655 3.809 -13.405 1.00 61.75 88 ARG A CA 1
ATOM 722 C C . ARG A 1 88 ? 20.739 4.799 -12.689 1.00 61.75 88 ARG A C 1
ATOM 724 O O . ARG A 1 88 ? 20.894 5.002 -11.491 1.00 61.75 88 ARG A O 1
ATOM 731 N N . GLU A 1 89 ? 19.766 5.390 -13.378 1.00 62.91 89 GLU A N 1
ATOM 732 C CA . GLU A 1 89 ? 18.760 6.245 -12.734 1.00 62.91 89 GLU A CA 1
ATOM 733 C C . GLU A 1 89 ? 17.709 5.447 -11.946 1.00 62.91 89 GLU A C 1
ATOM 735 O O . GLU A 1 89 ? 17.091 5.960 -11.009 1.00 62.91 89 GLU A O 1
ATOM 740 N N . ILE A 1 90 ? 17.521 4.170 -12.279 1.00 65.12 90 ILE A N 1
ATOM 741 C CA . ILE A 1 90 ? 16.501 3.306 -11.676 1.00 65.12 90 ILE A CA 1
ATOM 742 C C . ILE A 1 90 ? 17.143 2.400 -10.621 1.00 65.12 90 ILE A C 1
ATOM 744 O O . ILE A 1 90 ? 16.616 2.282 -9.508 1.00 65.12 90 ILE A O 1
ATOM 748 N N . VAL A 1 91 ? 18.304 1.816 -10.935 1.00 62.38 91 VAL A N 1
ATOM 749 C CA . VAL A 1 91 ? 19.039 0.880 -10.078 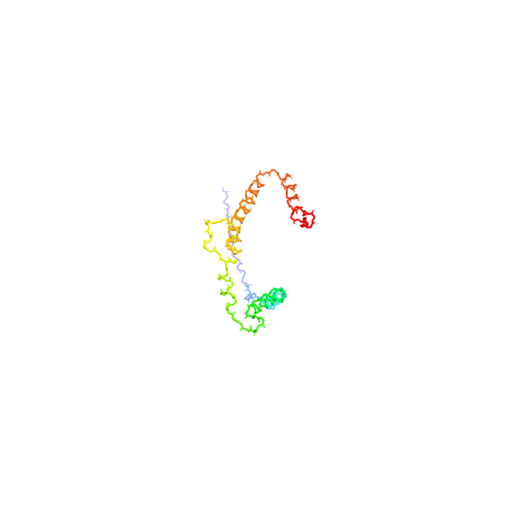1.00 62.38 91 VAL A CA 1
ATOM 750 C C . VAL A 1 91 ? 20.539 1.208 -10.104 1.00 62.38 91 VAL A C 1
ATOM 752 O O . VAL A 1 91 ? 21.260 0.789 -11.006 1.00 62.38 91 VAL A O 1
ATOM 755 N N . ASP A 1 92 ? 21.049 1.908 -9.082 1.00 65.25 92 ASP A N 1
ATOM 756 C CA . ASP A 1 92 ? 22.496 2.128 -8.910 1.00 65.25 92 ASP A CA 1
ATOM 757 C C . ASP A 1 92 ? 23.031 1.438 -7.646 1.00 65.25 92 ASP A C 1
ATOM 759 O O . ASP A 1 92 ? 23.249 2.052 -6.598 1.00 65.25 92 ASP A O 1
ATOM 763 N N . LEU A 1 93 ? 23.306 0.133 -7.759 1.00 61.12 93 LEU A N 1
ATOM 764 C CA . LEU A 1 93 ? 23.971 -0.635 -6.696 1.00 61.12 93 LEU A CA 1
ATOM 765 C C . LEU A 1 93 ? 25.423 -0.185 -6.471 1.00 61.12 93 LEU A C 1
ATOM 767 O O . LEU A 1 93 ? 25.982 -0.444 -5.408 1.00 61.12 93 LEU A O 1
ATOM 771 N N . SER A 1 94 ? 26.050 0.477 -7.450 1.00 60.84 94 SER A N 1
ATOM 772 C CA . SER A 1 94 ? 27.457 0.887 -7.358 1.00 60.84 94 SER A CA 1
ATOM 773 C C . SER A 1 94 ? 27.660 2.114 -6.465 1.00 60.84 94 SER A C 1
ATOM 775 O O . SER A 1 94 ? 28.730 2.282 -5.874 1.00 60.84 94 SER A O 1
ATOM 777 N N . ARG A 1 95 ? 26.622 2.950 -6.324 1.00 57.72 95 ARG A N 1
ATOM 778 C CA . ARG A 1 95 ? 26.588 4.111 -5.418 1.00 57.72 95 ARG A CA 1
ATOM 779 C C . ARG A 1 95 ? 25.928 3.825 -4.074 1.00 57.72 95 ARG A C 1
ATOM 781 O O . ARG A 1 95 ? 26.111 4.621 -3.150 1.00 57.72 95 ARG A O 1
ATOM 788 N N . PHE A 1 96 ? 25.205 2.711 -3.958 1.00 59.03 96 PHE A N 1
ATOM 789 C CA . PHE A 1 96 ? 24.578 2.269 -2.717 1.00 59.03 96 PHE A CA 1
ATOM 790 C C . PHE A 1 96 ? 25.630 2.216 -1.594 1.00 59.03 96 PHE A C 1
ATOM 792 O O . PHE A 1 96 ? 26.653 1.544 -1.720 1.00 59.03 96 PHE A O 1
ATOM 799 N N . LEU A 1 97 ? 25.408 2.990 -0.525 1.00 57.16 97 LEU A N 1
ATOM 800 C CA . LEU A 1 97 ? 26.302 3.163 0.637 1.00 57.16 97 LEU A CA 1
ATOM 801 C C . LEU A 1 97 ? 27.641 3.907 0.419 1.00 57.16 97 LEU A C 1
ATOM 803 O O . LEU A 1 97 ? 28.385 4.065 1.386 1.00 57.16 97 LEU A O 1
ATOM 807 N N . ARG A 1 98 ? 27.974 4.387 -0.790 1.00 57.91 98 ARG A N 1
ATOM 808 C CA . ARG A 1 98 ? 29.285 5.027 -1.073 1.00 57.91 98 ARG A CA 1
ATOM 809 C C . ARG A 1 98 ? 29.242 6.516 -1.441 1.00 57.91 98 ARG A C 1
ATOM 811 O O . ARG A 1 98 ? 30.270 7.178 -1.332 1.00 57.91 98 ARG A O 1
ATOM 818 N N . ARG A 1 99 ? 28.107 7.050 -1.901 1.00 56.62 99 ARG A N 1
ATOM 819 C CA . ARG A 1 99 ? 27.923 8.462 -2.317 1.00 56.62 99 ARG A CA 1
ATOM 820 C C . ARG A 1 99 ? 26.567 8.990 -1.840 1.00 56.62 99 ARG A C 1
ATOM 822 O O . ARG A 1 99 ? 25.693 8.195 -1.511 1.00 56.62 99 ARG A O 1
ATOM 829 N N . GLU A 1 100 ? 26.394 10.310 -1.825 1.00 55.25 100 GLU A N 1
ATOM 830 C CA . GLU A 1 100 ? 25.112 10.964 -1.521 1.00 55.25 100 GLU A CA 1
ATOM 831 C C . GLU A 1 100 ? 24.004 10.564 -2.523 1.00 55.25 100 GLU A C 1
ATOM 833 O O . GLU A 1 100 ? 24.313 10.260 -3.683 1.00 55.25 100 GLU A O 1
ATOM 838 N N . PRO A 1 101 ? 22.729 10.512 -2.083 1.00 54.09 101 PRO A N 1
ATOM 839 C CA . PRO A 1 101 ? 21.581 10.175 -2.930 1.00 54.09 101 PRO A CA 1
ATOM 840 C C . PRO A 1 101 ? 21.468 11.100 -4.159 1.00 54.09 101 PRO A C 1
ATOM 842 O O . PRO A 1 101 ? 21.852 12.266 -4.071 1.00 54.09 101 PRO A O 1
ATOM 845 N N . PRO A 1 102 ? 20.924 10.616 -5.299 1.00 55.91 102 PRO A N 1
ATOM 846 C CA . PRO A 1 102 ? 20.054 9.438 -5.438 1.00 55.91 102 PRO A CA 1
ATOM 847 C C . PRO A 1 102 ? 20.772 8.128 -5.831 1.00 55.91 102 PRO A C 1
ATOM 849 O O . PRO A 1 102 ? 21.563 8.082 -6.769 1.00 55.91 102 PRO A O 1
ATOM 852 N N . TRP A 1 103 ? 20.433 7.025 -5.148 1.00 60.16 103 TRP A N 1
ATOM 853 C CA . TRP A 1 103 ? 20.931 5.652 -5.403 1.00 60.16 103 TRP A CA 1
ATOM 854 C C . TRP A 1 103 ? 20.117 4.890 -6.465 1.00 60.16 103 TRP A C 1
ATOM 856 O O . TRP A 1 103 ? 20.070 3.660 -6.483 1.00 60.16 103 TRP A O 1
ATOM 866 N N . GLY A 1 104 ? 19.430 5.637 -7.323 1.00 71.12 104 GLY A N 1
ATOM 867 C CA . GLY A 1 104 ? 18.375 5.137 -8.193 1.00 71.12 104 GLY A CA 1
ATOM 868 C C . GLY A 1 104 ? 16.999 5.160 -7.521 1.00 71.12 104 GLY A C 1
ATOM 869 O O . GLY A 1 104 ? 16.867 4.983 -6.302 1.00 71.12 104 GLY A O 1
ATOM 870 N N . ALA A 1 105 ? 15.961 5.404 -8.321 1.00 77.25 105 ALA A N 1
ATOM 871 C CA . ALA A 1 105 ? 14.595 5.595 -7.835 1.00 77.25 105 ALA A CA 1
ATOM 872 C C . ALA A 1 105 ? 14.058 4.379 -7.059 1.00 77.25 105 ALA A C 1
ATOM 874 O O . ALA A 1 105 ? 13.355 4.556 -6.062 1.00 77.25 105 ALA A O 1
ATOM 875 N N . LEU A 1 106 ? 14.407 3.149 -7.459 1.00 81.12 106 LEU A N 1
ATOM 876 C CA . LEU A 1 106 ? 13.910 1.939 -6.795 1.00 81.12 106 LEU A CA 1
ATOM 877 C C . LEU A 1 106 ? 14.531 1.735 -5.413 1.00 81.12 106 LEU A C 1
ATOM 879 O O . LEU A 1 106 ? 13.805 1.522 -4.444 1.00 81.12 106 LEU A O 1
ATOM 883 N N . LEU A 1 107 ? 15.860 1.828 -5.302 1.00 81.44 107 LEU A N 1
ATOM 884 C CA . LEU A 1 107 ? 16.550 1.626 -4.023 1.00 81.44 107 LEU A CA 1
ATOM 885 C C . LEU A 1 107 ? 16.202 2.724 -3.018 1.00 81.44 107 LEU A C 1
ATOM 887 O O . LEU A 1 107 ? 15.975 2.424 -1.848 1.00 81.44 107 LEU A O 1
ATOM 891 N N . HIS A 1 108 ? 16.106 3.978 -3.468 1.00 82.06 108 HIS A N 1
ATOM 892 C CA . HIS A 1 108 ? 15.709 5.086 -2.603 1.00 82.06 108 HIS A CA 1
ATOM 893 C C . HIS A 1 108 ? 14.298 4.886 -2.026 1.00 82.06 108 HIS A C 1
ATOM 895 O O . HIS A 1 108 ? 14.122 4.964 -0.811 1.00 82.06 108 HIS A O 1
ATOM 901 N N . ASN A 1 109 ? 13.314 4.552 -2.872 1.00 88.12 109 ASN A N 1
ATOM 902 C CA . ASN A 1 109 ? 11.951 4.266 -2.416 1.00 88.12 109 ASN A CA 1
ATOM 903 C C . ASN A 1 109 ? 11.896 3.045 -1.491 1.00 88.12 109 ASN A C 1
ATOM 905 O O . ASN A 1 109 ? 11.191 3.072 -0.486 1.00 88.12 109 ASN A O 1
ATOM 909 N N . LEU A 1 110 ? 12.650 1.984 -1.793 1.00 89.81 110 LEU A N 1
ATOM 910 C CA . LEU A 1 110 ? 12.664 0.777 -0.969 1.00 89.81 110 LEU A CA 1
ATOM 911 C C . LEU A 1 110 ? 13.224 1.049 0.431 1.00 89.81 110 LEU A C 1
ATOM 913 O O . LEU A 1 110 ? 12.617 0.640 1.418 1.00 89.81 110 LEU A O 1
ATOM 917 N N . VAL A 1 111 ? 14.349 1.767 0.523 1.00 88.38 111 VAL A N 1
ATOM 918 C CA . VAL A 1 111 ? 14.933 2.183 1.809 1.00 88.38 111 VAL A CA 1
ATOM 919 C C . VAL A 1 111 ? 13.967 3.093 2.563 1.00 88.38 111 VAL A C 1
ATOM 921 O O . VAL A 1 111 ? 13.755 2.899 3.759 1.00 88.38 111 VAL A O 1
ATOM 924 N N . TRP A 1 112 ? 13.333 4.041 1.868 1.00 88.62 112 TRP A N 1
ATOM 925 C CA . TRP A 1 112 ? 12.336 4.918 2.473 1.00 88.62 112 TRP A CA 1
ATOM 926 C C . TRP A 1 112 ? 11.163 4.132 3.061 1.00 88.62 112 TRP A C 1
ATOM 928 O O . TRP A 1 112 ? 10.840 4.323 4.228 1.00 88.62 112 TRP A O 1
ATOM 938 N N . ILE A 1 113 ? 10.569 3.200 2.308 1.00 93.88 113 ILE A N 1
ATOM 939 C CA . ILE A 1 113 ? 9.488 2.333 2.801 1.00 93.88 113 ILE A CA 1
ATOM 940 C C . ILE A 1 113 ? 9.975 1.515 3.999 1.00 93.88 113 ILE A C 1
ATOM 942 O O . ILE A 1 113 ? 9.309 1.486 5.031 1.00 93.88 113 ILE A O 1
ATOM 946 N N . ALA A 1 114 ? 11.147 0.888 3.893 1.00 93.81 114 ALA A N 1
ATOM 947 C CA . ALA A 1 114 ? 11.695 0.040 4.946 1.00 93.81 114 ALA A CA 1
ATOM 948 C C . ALA A 1 114 ? 11.921 0.789 6.268 1.00 93.81 114 ALA A C 1
ATOM 950 O O . ALA A 1 114 ? 11.782 0.185 7.326 1.00 93.81 114 ALA A O 1
ATOM 951 N N . ILE A 1 115 ? 12.239 2.085 6.225 1.00 93.88 115 ILE A N 1
ATOM 952 C CA . ILE A 1 115 ? 12.421 2.921 7.422 1.00 93.88 115 ILE A CA 1
ATOM 953 C C . ILE A 1 115 ? 11.090 3.530 7.879 1.00 93.88 115 ILE A C 1
ATOM 955 O O . ILE A 1 115 ? 10.742 3.480 9.059 1.00 93.88 115 ILE A O 1
ATOM 959 N N . HIS A 1 116 ? 10.323 4.104 6.954 1.00 93.31 116 HIS A N 1
ATOM 960 C CA . HIS A 1 116 ? 9.118 4.868 7.261 1.00 93.31 116 HIS A CA 1
ATOM 961 C C . HIS A 1 116 ? 7.968 3.983 7.750 1.00 93.31 116 HIS A C 1
ATOM 963 O O . HIS A 1 116 ? 7.228 4.363 8.659 1.00 93.31 116 HIS A O 1
ATOM 969 N N . LEU A 1 117 ? 7.820 2.783 7.187 1.00 96.25 117 LEU A N 1
ATOM 970 C CA . LEU A 1 117 ? 6.744 1.864 7.547 1.00 96.25 117 LEU A CA 1
ATOM 971 C C . LEU A 1 117 ? 6.833 1.397 9.015 1.00 96.25 117 LEU A C 1
ATOM 973 O O . LEU A 1 117 ? 5.868 1.606 9.749 1.00 96.25 117 LEU A O 1
ATOM 977 N N . PRO A 1 118 ? 7.957 0.840 9.516 1.00 95.94 118 PRO A N 1
ATOM 978 C CA . PRO A 1 118 ? 8.054 0.468 10.926 1.00 95.94 118 PRO A CA 1
ATOM 979 C C . PRO A 1 118 ? 8.017 1.686 11.851 1.00 95.94 118 PRO A C 1
ATOM 981 O O . PRO A 1 118 ? 7.488 1.581 12.954 1.00 95.94 118 PRO A O 1
ATOM 984 N N . PHE A 1 119 ? 8.522 2.843 11.414 1.00 96.69 119 PHE A N 1
ATOM 985 C CA . PHE A 1 119 ? 8.457 4.069 12.204 1.00 96.69 119 PHE A CA 1
ATOM 986 C C . PHE A 1 119 ? 7.010 4.532 12.424 1.00 96.69 119 PHE A C 1
ATOM 988 O O . PHE A 1 119 ? 6.593 4.752 13.560 1.00 96.69 119 PHE A O 1
ATOM 995 N N . THR A 1 120 ? 6.214 4.623 11.357 1.00 95.56 120 THR A N 1
ATOM 996 C CA . THR A 1 120 ? 4.807 5.054 11.443 1.00 95.56 120 THR A CA 1
ATOM 997 C C . THR A 1 120 ? 3.931 4.031 12.158 1.00 95.56 120 THR A C 1
ATOM 999 O O . THR A 1 120 ? 3.145 4.406 13.029 1.00 95.56 120 THR A O 1
ATOM 1002 N N . VAL A 1 121 ? 4.101 2.737 11.868 1.00 96.31 121 VAL A N 1
ATOM 1003 C CA . VAL A 1 121 ? 3.391 1.655 12.570 1.00 96.31 121 VAL A CA 1
ATOM 1004 C C . VAL A 1 121 ? 3.779 1.623 14.048 1.00 96.31 121 VAL A C 1
ATOM 1006 O O . VAL A 1 121 ? 2.905 1.513 14.907 1.00 96.31 121 VAL A O 1
ATOM 1009 N N . GLY A 1 122 ? 5.068 1.772 14.360 1.00 96.69 122 GLY A N 1
ATOM 1010 C CA . GLY A 1 122 ? 5.578 1.820 15.727 1.00 96.69 122 GLY A CA 1
ATOM 1011 C C . GLY A 1 122 ? 4.985 2.982 16.518 1.00 96.69 122 GLY A C 1
ATOM 1012 O O . GLY A 1 122 ? 4.450 2.772 17.605 1.00 96.69 122 GLY A O 1
ATOM 1013 N N . LEU A 1 123 ? 4.992 4.192 15.952 1.00 95.31 123 LEU A N 1
ATOM 1014 C CA . LEU A 1 123 ? 4.357 5.359 16.569 1.00 95.31 123 LEU A CA 1
ATOM 1015 C C . LEU A 1 123 ? 2.849 5.168 16.761 1.00 95.31 123 LEU A C 1
ATOM 1017 O O . LEU A 1 123 ? 2.332 5.463 17.838 1.00 95.31 123 LEU A O 1
ATOM 1021 N N . GLY A 1 124 ? 2.149 4.636 15.755 1.00 93.06 124 GLY A N 1
ATOM 1022 C CA . GLY A 1 124 ? 0.719 4.341 15.848 1.00 93.06 124 GLY A CA 1
ATOM 1023 C C . GLY A 1 124 ? 0.403 3.339 16.959 1.00 93.06 124 GLY A C 1
ATOM 1024 O O . GLY A 1 124 ? -0.544 3.536 17.721 1.00 93.06 124 GLY A O 1
ATOM 1025 N N . LEU A 1 125 ? 1.231 2.303 17.109 1.00 95.56 125 LEU A N 1
ATOM 1026 C CA . LEU A 1 125 ? 1.087 1.303 18.164 1.00 95.56 125 LEU A CA 1
ATOM 1027 C C . LEU A 1 125 ? 1.370 1.890 19.551 1.00 95.56 125 LEU A C 1
ATOM 1029 O O . LEU A 1 125 ? 0.592 1.661 20.476 1.00 95.56 125 LEU A O 1
ATOM 1033 N N . VAL A 1 126 ? 2.441 2.677 19.700 1.00 94.62 126 VAL A N 1
ATOM 1034 C CA . VAL A 1 126 ? 2.749 3.386 20.955 1.00 94.62 126 VAL A CA 1
ATOM 1035 C C . VAL A 1 126 ? 1.577 4.280 21.351 1.00 94.62 126 VAL A C 1
ATOM 1037 O O . VAL A 1 126 ? 1.104 4.205 22.486 1.00 94.62 126 VAL A O 1
ATOM 1040 N N . LEU A 1 127 ? 1.049 5.066 20.410 1.00 90.31 127 LEU A N 1
ATOM 1041 C CA . LEU A 1 127 ? -0.098 5.938 20.647 1.00 90.31 127 LEU A CA 1
ATOM 1042 C C . LEU A 1 127 ? -1.352 5.141 21.037 1.00 90.31 127 LEU A C 1
ATOM 1044 O O . LEU A 1 127 ? -2.048 5.517 21.979 1.00 90.31 127 LEU A O 1
ATOM 1048 N N . ALA A 1 128 ? -1.612 4.010 20.374 1.00 90.81 128 ALA A N 1
ATOM 1049 C CA . ALA A 1 128 ? -2.726 3.122 20.702 1.00 90.81 128 ALA A CA 1
ATOM 1050 C C . ALA A 1 128 ? -2.610 2.548 22.124 1.00 90.81 128 ALA A C 1
ATOM 1052 O O . ALA A 1 128 ? -3.588 2.554 22.877 1.00 90.81 128 ALA A O 1
ATOM 1053 N N . VAL A 1 129 ? -1.414 2.103 22.525 1.00 92.88 129 VAL A N 1
ATOM 1054 C CA . VAL A 1 129 ? -1.155 1.588 23.878 1.00 92.88 129 VAL A CA 1
ATOM 1055 C C . VAL A 1 129 ? -1.329 2.689 24.919 1.00 92.88 129 VAL A C 1
ATOM 1057 O O . VAL A 1 129 ? -1.977 2.453 25.939 1.00 92.88 129 VAL A O 1
ATOM 1060 N N . VAL A 1 130 ? -0.819 3.896 24.666 1.00 90.44 130 VAL A N 1
ATOM 1061 C CA . VAL A 1 130 ? -1.028 5.044 25.559 1.00 90.44 130 VAL A CA 1
ATOM 1062 C C . VAL A 1 130 ? -2.523 5.327 25.704 1.00 90.44 130 VAL A C 1
ATOM 1064 O O . VAL A 1 130 ? -3.024 5.333 26.825 1.00 90.44 130 VAL A O 1
ATOM 1067 N N . PHE A 1 131 ? -3.261 5.449 24.596 1.00 86.44 131 PHE A N 1
ATOM 1068 C CA . PHE A 1 131 ? -4.705 5.721 24.593 1.00 86.44 131 PHE A CA 1
ATOM 1069 C C . PHE A 1 131 ? -5.548 4.636 25.261 1.00 86.44 131 PHE A C 1
ATOM 1071 O O . PHE A 1 131 ? -6.593 4.957 25.823 1.00 86.44 131 PHE A O 1
ATOM 1078 N N . SER A 1 132 ? -5.091 3.382 25.273 1.00 87.06 132 SER A N 1
ATOM 1079 C CA . SER A 1 132 ? -5.770 2.303 26.001 1.00 87.06 132 SER A CA 1
ATOM 1080 C C . SER A 1 132 ? -5.768 2.493 27.526 1.00 87.06 132 SER A C 1
ATOM 1082 O O . SER A 1 132 ? -6.621 1.931 28.209 1.00 87.06 132 SER A O 1
ATOM 1084 N N . LYS A 1 133 ? -4.840 3.298 28.067 1.00 86.50 133 LYS A N 1
ATOM 1085 C CA . LYS A 1 133 ? -4.645 3.495 29.515 1.00 86.50 133 LYS A CA 1
ATOM 1086 C C . LYS A 1 133 ? -5.169 4.833 30.050 1.00 86.50 133 LYS A C 1
ATOM 1088 O O . LYS A 1 133 ? -5.186 5.027 31.263 1.00 86.50 133 LYS A O 1
ATOM 1093 N N . VAL A 1 134 ? -5.577 5.768 29.187 1.00 86.31 134 VAL A N 1
ATOM 1094 C CA . VAL A 1 134 ? -6.007 7.124 29.592 1.00 86.31 134 VAL A CA 1
ATOM 1095 C C . VAL A 1 134 ? -7.526 7.204 29.769 1.00 86.31 134 VAL A C 1
ATOM 1097 O O . VAL A 1 134 ? -8.291 6.498 29.114 1.00 86.31 134 VAL A O 1
ATOM 1100 N N . LYS A 1 135 ? -7.984 8.102 30.649 1.00 76.19 135 LYS A N 1
ATOM 1101 C CA . LYS A 1 135 ? -9.409 8.327 30.940 1.00 76.19 135 LYS A CA 1
ATOM 1102 C C . LYS A 1 135 ? -10.179 8.719 29.667 1.00 76.19 135 LYS A C 1
ATOM 1104 O O . LYS A 1 135 ? -9.766 9.617 28.935 1.00 76.19 135 LYS A O 1
ATOM 1109 N N . SER A 1 136 ? -11.330 8.081 29.444 1.00 76.69 136 SER A N 1
ATOM 1110 C CA . SER A 1 136 ? -12.047 8.059 28.155 1.00 76.69 136 SER A CA 1
ATOM 1111 C C . SER A 1 136 ? -12.424 9.422 27.547 1.00 76.69 136 SER A C 1
ATOM 1113 O O . SER A 1 136 ? -12.608 9.493 26.335 1.00 76.69 136 SER A O 1
ATOM 1115 N N . TRP A 1 137 ? -12.552 10.498 28.335 1.00 79.50 137 TRP A N 1
ATOM 1116 C CA . TRP A 1 137 ? -12.951 11.812 27.806 1.00 79.50 137 TRP A CA 1
ATOM 1117 C C . TRP A 1 137 ? -11.856 12.428 26.913 1.00 79.50 137 TRP A C 1
ATOM 1119 O O . TRP A 1 137 ? -12.124 12.768 25.761 1.00 79.50 137 TRP A O 1
ATOM 1129 N N . TRP A 1 138 ? -10.602 12.487 27.373 1.00 80.50 138 TRP A N 1
ATOM 1130 C CA . TRP A 1 138 ? -9.490 13.055 26.591 1.00 80.50 138 TRP A CA 1
ATOM 1131 C C . TRP A 1 138 ? -9.211 12.284 25.296 1.00 80.50 138 TRP A C 1
ATOM 1133 O O . TRP A 1 138 ? -8.850 12.872 24.277 1.00 80.50 138 TRP A O 1
ATOM 1143 N N . VAL A 1 139 ? -9.452 10.971 25.312 1.00 82.50 139 VAL A N 1
ATOM 1144 C CA . VAL A 1 139 ? -9.300 10.098 24.141 1.00 82.50 139 VAL A CA 1
ATOM 1145 C C . VAL A 1 139 ? -10.283 10.477 23.025 1.00 82.50 139 VAL A C 1
ATOM 1147 O O . VAL A 1 139 ? -9.929 10.395 21.851 1.00 82.50 139 VAL A O 1
ATOM 1150 N N . GLY A 1 140 ? -11.495 10.933 23.362 1.00 84.06 140 GLY A N 1
ATOM 1151 C CA . GLY A 1 140 ? -12.483 11.383 22.375 1.00 84.06 140 GLY A CA 1
ATOM 1152 C C . GLY A 1 140 ? -12.026 12.620 21.596 1.00 84.06 140 GLY A C 1
ATOM 1153 O O . GLY A 1 140 ? -12.098 12.633 20.368 1.00 84.06 140 GLY A O 1
ATOM 1154 N N . ILE A 1 141 ? -11.480 13.620 22.299 1.00 87.38 141 ILE A N 1
ATOM 1155 C CA . ILE A 1 141 ? -10.953 14.851 21.686 1.00 87.38 141 ILE A CA 1
ATOM 1156 C C . ILE A 1 141 ? -9.735 14.533 20.811 1.00 87.38 141 ILE A C 1
ATOM 1158 O O . ILE A 1 141 ? -9.663 14.976 19.667 1.00 87.38 141 ILE A O 1
ATOM 1162 N N . ALA A 1 142 ? -8.810 13.711 21.316 1.00 85.56 142 ALA A N 1
ATOM 1163 C CA . ALA A 1 142 ? -7.618 13.320 20.571 1.00 85.56 142 ALA A CA 1
ATOM 1164 C C . ALA A 1 142 ? -7.960 12.554 19.282 1.00 85.56 142 ALA A C 1
ATOM 1166 O O . ALA A 1 142 ? -7.409 12.856 18.226 1.00 85.56 142 ALA A O 1
ATOM 1167 N N . ARG A 1 143 ? -8.913 11.610 19.334 1.00 83.62 143 ARG A N 1
ATOM 1168 C CA . ARG A 1 143 ? -9.407 10.921 18.129 1.00 83.62 143 ARG A CA 1
ATOM 1169 C C . ARG A 1 143 ? -10.000 11.909 17.133 1.00 83.62 143 ARG A C 1
ATOM 1171 O O . ARG A 1 143 ? -9.659 11.833 15.961 1.00 83.62 143 ARG A O 1
ATOM 1178 N N . GLY A 1 144 ? -10.835 12.844 17.589 1.00 88.38 144 GLY A N 1
ATOM 1179 C CA . GLY A 1 144 ? -11.421 13.876 16.730 1.00 88.38 144 GLY A CA 1
ATOM 1180 C C . GLY A 1 144 ? -10.367 14.718 16.007 1.00 88.38 144 GLY A C 1
ATOM 1181 O O . GLY A 1 144 ? -10.458 14.892 14.797 1.00 88.38 144 GLY A O 1
ATOM 1182 N N . ALA A 1 145 ? -9.330 15.165 16.720 1.00 89.12 145 ALA A N 1
ATOM 1183 C CA . ALA A 1 145 ? -8.228 15.929 16.132 1.00 89.12 145 ALA A CA 1
ATOM 1184 C C . ALA A 1 145 ? -7.422 15.113 15.103 1.00 89.12 145 ALA A C 1
ATOM 1186 O O . ALA A 1 145 ? -7.117 15.615 14.023 1.00 89.12 145 ALA A O 1
ATOM 1187 N N . ILE A 1 146 ? -7.127 13.842 15.405 1.00 87.00 146 ILE A N 1
ATOM 1188 C CA . ILE A 1 146 ? -6.433 12.935 14.476 1.00 87.00 146 ILE A CA 1
ATOM 1189 C C . ILE A 1 146 ? -7.276 12.708 13.216 1.00 87.00 146 ILE A C 1
ATOM 1191 O O . ILE A 1 146 ? -6.763 12.818 12.105 1.00 87.00 146 ILE A O 1
ATOM 1195 N N . TYR A 1 147 ? -8.573 12.432 13.371 1.00 88.94 147 TYR A N 1
ATOM 1196 C CA . TYR A 1 147 ? -9.476 12.252 12.235 1.00 88.94 147 TYR A CA 1
ATOM 1197 C C . TYR A 1 147 ? -9.610 13.521 11.403 1.00 88.94 147 TYR A C 1
ATOM 1199 O O . TYR A 1 147 ? -9.634 13.429 10.180 1.00 88.94 147 TYR A O 1
ATOM 1207 N N . LEU A 1 148 ? -9.649 14.693 12.038 1.00 90.25 148 LEU A N 1
ATOM 1208 C CA . LEU A 1 148 ? -9.696 15.959 11.318 1.00 90.25 148 LEU A CA 1
ATOM 1209 C C . LEU A 1 148 ? -8.472 16.110 10.409 1.00 90.25 148 LEU A C 1
ATOM 1211 O O . LEU A 1 148 ? -8.647 16.398 9.233 1.00 90.25 148 LEU A O 1
ATOM 1215 N N . GLY A 1 149 ? -7.268 15.814 10.909 1.00 86.06 149 GLY A N 1
ATOM 1216 C CA . GLY A 1 149 ? -6.045 15.848 10.099 1.00 86.06 149 GLY A CA 1
ATOM 1217 C C . GLY A 1 149 ? -6.023 14.829 8.951 1.00 86.06 149 GLY A C 1
ATOM 1218 O O . GLY A 1 149 ? -5.461 15.100 7.895 1.00 86.06 149 GLY A O 1
ATOM 1219 N N . ILE A 1 150 ? -6.661 13.667 9.122 1.00 89.25 150 ILE A N 1
ATOM 1220 C CA . ILE A 1 150 ? -6.786 12.656 8.055 1.00 89.25 150 ILE A CA 1
ATOM 1221 C C . ILE A 1 150 ? -7.788 13.102 6.979 1.00 89.25 150 ILE A C 1
ATOM 1223 O O . ILE A 1 150 ? -7.623 12.775 5.806 1.00 89.25 150 ILE A O 1
ATOM 1227 N N . VAL A 1 151 ? -8.839 13.826 7.371 1.00 89.69 151 VAL A N 1
ATOM 1228 C CA . VAL A 1 151 ? -9.928 14.248 6.477 1.00 89.69 151 VAL A CA 1
ATOM 1229 C C . VAL A 1 151 ? -9.624 15.584 5.792 1.00 89.69 151 VAL A C 1
ATOM 1231 O O . VAL A 1 151 ? -1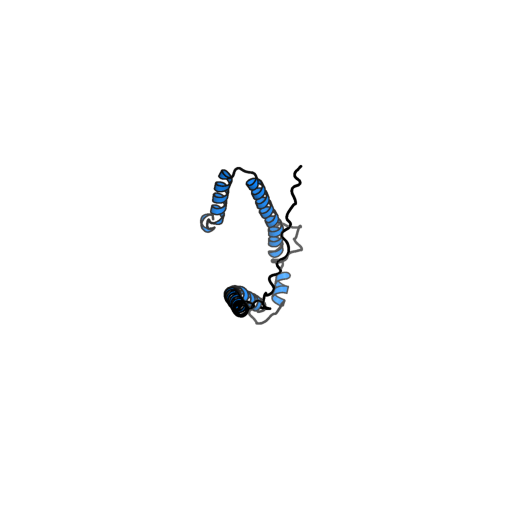0.189 15.857 4.733 1.00 89.69 151 VAL A O 1
ATOM 1234 N N . THR A 1 152 ? -8.732 16.413 6.347 1.00 89.06 152 THR A N 1
ATOM 1235 C CA . THR A 1 152 ? -8.324 17.673 5.716 1.00 89.06 152 THR A CA 1
ATOM 1236 C C . THR A 1 152 ? -7.656 17.408 4.367 1.00 89.06 152 THR A C 1
ATOM 1238 O O . THR A 1 152 ? -6.628 16.728 4.320 1.00 89.06 152 THR A O 1
ATOM 1241 N N . PRO A 1 153 ? -8.206 17.943 3.261 1.00 86.06 153 PRO A N 1
ATOM 1242 C CA . PRO A 1 153 ? -7.615 17.768 1.945 1.00 86.06 153 PRO A CA 1
ATOM 1243 C C . PRO A 1 153 ? -6.206 18.361 1.885 1.00 86.06 153 PRO A C 1
ATOM 1245 O O . PRO A 1 153 ? -5.978 19.483 2.338 1.00 86.06 153 PRO A O 1
ATOM 1248 N N . LEU A 1 154 ? -5.285 17.638 1.243 1.00 84.88 154 LEU A N 1
ATOM 1249 C CA . LEU A 1 154 ? -3.881 18.043 1.108 1.00 84.88 154 LEU A CA 1
ATOM 1250 C C . LEU A 1 154 ? -3.714 19.432 0.454 1.00 84.88 154 LEU A C 1
ATOM 1252 O O . LEU A 1 154 ? -2.757 20.132 0.752 1.00 84.88 154 LEU A O 1
ATOM 1256 N N . ILE A 1 155 ? -4.676 19.850 -0.383 1.00 81.88 155 ILE A N 1
ATOM 1257 C CA . ILE A 1 155 ? -4.697 21.152 -1.077 1.00 81.88 155 ILE A CA 1
ATOM 1258 C C . ILE A 1 155 ? -4.758 22.358 -0.120 1.00 81.88 155 ILE A C 1
ATOM 1260 O O . ILE A 1 155 ? -4.412 23.461 -0.516 1.00 81.88 155 ILE A O 1
ATOM 1264 N N . VAL A 1 156 ? -5.227 22.170 1.118 1.00 78.00 156 VAL A N 1
ATOM 1265 C CA . VAL A 1 156 ? -5.377 23.257 2.106 1.00 78.00 156 VAL A CA 1
ATOM 1266 C C . VAL A 1 156 ? -4.137 23.385 3.000 1.00 78.00 156 VAL A C 1
ATOM 1268 O O . VAL A 1 156 ? -3.941 24.418 3.631 1.00 78.00 156 VAL A O 1
ATOM 1271 N N . GLY A 1 157 ? -3.310 22.338 3.078 1.00 67.12 157 GLY A N 1
ATOM 1272 C CA . GLY A 1 157 ? -2.131 22.288 3.950 1.00 67.12 157 GLY A CA 1
ATOM 1273 C C . GLY A 1 157 ? -0.790 22.520 3.249 1.00 67.12 157 GLY A C 1
ATOM 1274 O O . GLY A 1 157 ? 0.233 22.471 3.930 1.00 67.12 157 GLY A O 1
ATOM 1275 N N . GLY A 1 158 ? -0.790 22.702 1.924 1.00 53.59 158 GLY A N 1
ATOM 1276 C CA . GLY A 1 158 ? 0.397 22.925 1.090 1.00 53.59 158 GLY A CA 1
ATOM 1277 C C . GLY A 1 158 ? 0.598 24.383 0.711 1.00 53.59 158 GLY A C 1
ATOM 1278 O O . GLY A 1 158 ? -0.421 25.083 0.525 1.00 53.59 158 GLY A O 1
#

pLDDT: mean 77.1, std 15.66, range [45.22, 97.06]

Sequence (158 aa):
MRSSPIRADNTGIRKGRPRGGLPLPFWTRLRRRARKEEWVAAFAFLALGLLLIALFVIWPSVRTIWLSLFNEKGFVGLKNFWTLLHDREIVDLSRFLRREPPWGALLHNLVWIAIHLPFTVGLGLVLAVVFSKVKSWWVGIARGAIYLGIVTPLIVGG